Protein AF-A0A163B5X0-F1 (afdb_monomer_lite)

Foldseek 3Di:
DDDPDDPDPWPKDWDKDFDPPDDPVPRPDPVRIDTDDIDTDDPDDDLCVVVVVCVVVVVVLVCLQVWDWDQDPVRDIDTHHDHDDDDDDDPQVVCSVVVHDHPPDQAPDPVPSDGDPDPDDDDPPVVVVVVVVPD

Radius of gyration: 19.75 Å; chains: 1; bounding box: 42×37×64 Å

pLDDT: mean 72.53, std 18.39, range [33.38, 96.12]

InterPro domains:
  IPR004242 Transposon, En/Spm-like [PF02992] (15-116)

Organism: Phycomyces blakesleeanus (strain ATCC 8743b / DSM 1359 / FGSC 10004 / NBRC 33097 / NRRL 1555) (NCBI:txid763407)

Structure (mmCIF, N/CA/C/O backbone):
data_AF-A0A163B5X0-F1
#
_entry.id   AF-A0A163B5X0-F1
#
loop_
_atom_site.group_PDB
_atom_site.id
_atom_site.type_symbol
_atom_site.label_atom_id
_atom_site.label_alt_id
_atom_site.label_comp_id
_atom_site.label_asym_id
_atom_site.label_entity_id
_atom_site.label_seq_id
_atom_site.pdbx_PDB_ins_code
_atom_site.Cartn_x
_atom_site.Cartn_y
_atom_site.Cartn_z
_atom_site.occupancy
_atom_site.B_iso_or_equiv
_atom_site.auth_seq_id
_atom_site.auth_comp_id
_atom_site.auth_asym_id
_atom_site.auth_atom_id
_atom_site.pdbx_PDB_model_num
ATOM 1 N N . MET A 1 1 ? 11.570 9.568 -8.012 1.00 43.97 1 MET A N 1
ATOM 2 C CA . MET A 1 1 ? 12.774 8.814 -7.616 1.00 43.97 1 MET A CA 1
ATOM 3 C C . MET A 1 1 ? 13.580 9.710 -6.690 1.00 43.97 1 MET A C 1
ATOM 5 O O . MET A 1 1 ? 13.849 10.837 -7.081 1.00 43.97 1 MET A O 1
ATOM 9 N N . PHE A 1 2 ? 13.830 9.282 -5.453 1.00 33.38 2 PHE A N 1
ATOM 10 C CA . PHE A 1 2 ? 14.490 10.088 -4.420 1.00 33.38 2 PHE A CA 1
ATOM 11 C C . PHE A 1 2 ? 15.926 9.584 -4.254 1.00 33.38 2 PHE A C 1
ATOM 13 O O . PHE A 1 2 ? 16.121 8.390 -4.037 1.00 33.38 2 PHE A O 1
ATOM 20 N N . GLN A 1 3 ? 16.911 10.469 -4.407 1.00 44.00 3 GLN A N 1
ATOM 21 C CA . GLN A 1 3 ? 18.332 10.151 -4.270 1.00 44.00 3 GLN A CA 1
ATOM 22 C C . GLN A 1 3 ? 18.887 10.905 -3.051 1.00 44.00 3 GLN A C 1
ATOM 24 O O . GLN A 1 3 ? 19.090 12.112 -3.139 1.00 44.00 3 GLN A O 1
ATOM 29 N N . PRO A 1 4 ? 19.085 10.232 -1.904 1.00 36.69 4 PRO A N 1
ATOM 30 C CA . PRO A 1 4 ? 19.554 10.885 -0.682 1.00 36.69 4 PRO A CA 1
ATOM 31 C C . PRO A 1 4 ? 21.077 11.105 -0.597 1.00 36.69 4 PRO A C 1
ATOM 33 O O . PRO A 1 4 ? 21.508 11.786 0.327 1.00 36.69 4 PRO A O 1
ATOM 36 N N . PHE A 1 5 ? 21.894 10.561 -1.515 1.00 41.53 5 PHE A N 1
ATOM 37 C CA . PHE A 1 5 ? 23.359 10.724 -1.501 1.00 41.53 5 PHE A CA 1
ATOM 38 C C . PHE A 1 5 ? 23.947 10.845 -2.917 1.00 41.53 5 PHE A C 1
ATOM 40 O O . PHE A 1 5 ? 23.543 10.118 -3.828 1.00 41.53 5 PHE A O 1
ATOM 47 N N . ASP A 1 6 ? 24.921 11.744 -3.086 1.00 49.47 6 ASP A N 1
ATOM 48 C CA . ASP A 1 6 ? 25.499 12.109 -4.390 1.00 49.47 6 ASP A CA 1
ATOM 49 C C . ASP A 1 6 ? 26.556 11.122 -4.922 1.00 49.47 6 ASP A C 1
ATOM 51 O O . ASP A 1 6 ? 26.861 11.153 -6.110 1.00 49.47 6 ASP A O 1
ATOM 55 N N . ASP A 1 7 ? 27.060 10.199 -4.092 1.00 50.78 7 ASP A N 1
ATOM 56 C CA . ASP A 1 7 ? 28.245 9.382 -4.430 1.00 50.78 7 ASP A CA 1
ATOM 57 C C . ASP A 1 7 ? 27.990 7.861 -4.496 1.00 50.78 7 ASP A C 1
ATOM 59 O O . ASP A 1 7 ? 28.905 7.059 -4.687 1.00 50.78 7 ASP A O 1
ATOM 63 N N . GLN A 1 8 ? 26.733 7.423 -4.353 1.00 47.94 8 GLN A N 1
ATOM 64 C CA . GLN A 1 8 ? 26.348 6.020 -4.530 1.00 47.94 8 GLN A CA 1
ATOM 65 C C . GLN A 1 8 ? 25.045 5.924 -5.323 1.00 47.94 8 GLN A C 1
ATOM 67 O O . GLN A 1 8 ? 24.002 6.417 -4.898 1.00 47.94 8 GLN A O 1
ATOM 72 N N . THR A 1 9 ? 25.079 5.240 -6.469 1.00 44.50 9 THR A N 1
ATOM 73 C CA . THR A 1 9 ? 23.904 4.916 -7.294 1.00 44.50 9 THR A CA 1
ATOM 74 C C . THR A 1 9 ? 23.046 3.832 -6.632 1.00 44.50 9 THR A C 1
ATOM 76 O O . THR A 1 9 ? 22.824 2.751 -7.174 1.00 44.50 9 THR A O 1
ATOM 79 N N . HIS A 1 10 ? 22.538 4.109 -5.433 1.00 52.09 10 HIS A N 1
ATOM 80 C CA . HIS A 1 10 ? 21.501 3.302 -4.811 1.00 52.09 10 HIS A CA 1
ATOM 81 C C . HIS A 1 10 ? 20.147 3.726 -5.375 1.00 52.09 10 HIS A C 1
ATOM 83 O O . HIS A 1 10 ? 19.550 4.717 -4.957 1.00 52.09 10 HIS A O 1
ATOM 89 N N . LEU A 1 11 ? 19.654 2.959 -6.351 1.00 51.88 11 LEU A N 1
ATOM 90 C CA . LEU A 1 11 ? 18.271 3.060 -6.809 1.00 51.88 11 LEU A CA 1
ATOM 91 C C . LEU A 1 11 ? 17.370 2.596 -5.653 1.00 51.88 11 LEU A C 1
ATOM 93 O O . LEU A 1 11 ? 17.133 1.401 -5.496 1.00 51.88 11 LEU A O 1
ATOM 97 N N . SER A 1 12 ? 16.924 3.523 -4.806 1.00 64.56 12 SER A N 1
ATOM 98 C CA . SER A 1 12 ? 15.982 3.221 -3.728 1.00 64.56 12 SER A CA 1
ATOM 99 C C . SER A 1 12 ? 14.553 3.419 -4.233 1.00 64.56 12 SER A C 1
ATOM 101 O O . SER A 1 12 ? 14.141 4.536 -4.558 1.00 64.56 12 SER A O 1
ATOM 103 N N . GLY A 1 13 ? 13.809 2.324 -4.367 1.00 75.75 13 GLY A N 1
ATOM 104 C CA . GLY A 1 13 ? 12.362 2.364 -4.571 1.00 75.75 13 GLY A CA 1
ATOM 105 C C . GLY A 1 13 ? 11.660 2.430 -3.219 1.00 75.75 13 GLY A C 1
ATOM 106 O O . GLY A 1 13 ? 12.134 1.847 -2.254 1.00 75.75 13 GLY A O 1
ATOM 107 N N . ALA A 1 14 ? 10.525 3.110 -3.123 1.00 83.94 14 ALA A N 1
ATOM 108 C CA . ALA A 1 14 ? 9.701 3.083 -1.919 1.00 83.94 14 ALA A CA 1
ATOM 109 C C . ALA A 1 14 ? 8.249 2.801 -2.299 1.00 83.94 14 ALA A C 1
ATOM 111 O O . ALA A 1 14 ? 7.768 3.264 -3.336 1.00 83.94 14 ALA A O 1
ATOM 112 N N . ILE A 1 15 ? 7.580 2.012 -1.465 1.00 87.62 15 ILE A N 1
ATOM 113 C CA . ILE A 1 15 ? 6.172 1.657 -1.605 1.00 87.62 15 ILE A CA 1
ATOM 114 C C . ILE A 1 15 ? 5.400 2.472 -0.578 1.00 87.62 15 ILE A C 1
ATOM 116 O O . ILE A 1 15 ? 5.611 2.338 0.628 1.00 87.62 15 ILE A O 1
ATOM 120 N N . TYR A 1 16 ? 4.498 3.305 -1.081 1.00 90.31 16 TYR A N 1
ATOM 121 C CA . TYR A 1 16 ? 3.631 4.153 -0.281 1.00 90.31 16 TYR A CA 1
ATOM 122 C C . TYR A 1 16 ? 2.176 3.743 -0.483 1.00 90.31 16 TYR A C 1
ATOM 124 O O . TYR A 1 16 ? 1.761 3.450 -1.605 1.00 90.31 16 TYR A O 1
ATOM 132 N N . LEU A 1 17 ? 1.394 3.788 0.590 1.00 90.75 17 LEU A N 1
ATOM 133 C CA . LEU A 1 17 ? -0.055 3.665 0.550 1.00 90.75 17 LEU A CA 1
ATOM 134 C C . LEU A 1 17 ? -0.713 4.975 0.941 1.00 90.75 17 LEU A C 1
ATOM 136 O O . LEU A 1 17 ? -0.265 5.672 1.846 1.00 90.75 17 LEU A O 1
ATOM 140 N N . SER A 1 18 ? -1.808 5.284 0.260 1.00 90.06 18 SER A N 1
ATOM 141 C CA . SER A 1 18 ? -2.672 6.410 0.584 1.00 90.06 18 SER A CA 1
ATOM 142 C C . SER A 1 18 ? -4.069 5.888 0.894 1.00 90.06 18 SER A C 1
ATOM 144 O O . SER A 1 18 ? -4.585 5.009 0.197 1.00 90.06 18 SER A O 1
ATOM 146 N N . ILE A 1 19 ? -4.675 6.406 1.962 1.00 89.38 19 ILE A N 1
ATOM 147 C CA . ILE A 1 19 ? -6.017 6.007 2.387 1.00 89.38 19 ILE A CA 1
ATOM 148 C C . ILE A 1 19 ? -7.040 6.718 1.507 1.00 89.38 19 ILE A C 1
ATOM 150 O O . ILE A 1 19 ? -7.236 7.927 1.614 1.00 89.38 19 ILE A O 1
ATOM 154 N N . ASN A 1 20 ? -7.751 5.945 0.685 1.00 87.06 20 ASN A N 1
ATOM 155 C CA . ASN A 1 20 ? -8.725 6.493 -0.258 1.00 87.06 20 ASN A CA 1
ATOM 156 C C . ASN A 1 20 ? -10.051 6.963 0.372 1.00 87.06 20 ASN A C 1
ATOM 158 O O . ASN A 1 20 ? -10.899 7.501 -0.333 1.00 87.06 20 ASN A O 1
ATOM 162 N N . ASN A 1 21 ? -10.237 6.774 1.679 1.00 86.31 21 ASN A N 1
ATOM 163 C CA . ASN A 1 21 ? -11.470 7.122 2.391 1.00 86.31 21 ASN A CA 1
ATOM 164 C C . ASN A 1 21 ? -11.536 8.593 2.857 1.00 86.31 21 ASN A C 1
ATOM 166 O O . ASN A 1 21 ? -12.462 8.979 3.567 1.00 86.31 21 ASN A O 1
ATOM 170 N N . LEU A 1 22 ? -10.530 9.407 2.532 1.00 81.88 22 LEU A N 1
ATOM 171 C CA . LEU A 1 22 ? -10.462 10.817 2.911 1.00 81.88 22 LEU A CA 1
ATOM 172 C C . LEU A 1 22 ? -10.913 11.712 1.727 1.00 81.88 22 LEU A C 1
ATOM 174 O O . LEU A 1 22 ? -11.426 11.249 0.712 1.00 81.88 22 LEU A O 1
ATOM 178 N N . LEU A 1 23 ? -10.769 13.032 1.853 1.00 78.69 23 LEU A N 1
ATOM 179 C CA . LEU A 1 23 ? -10.916 13.953 0.716 1.00 78.69 23 LEU A CA 1
ATOM 180 C C . LEU A 1 23 ? -9.582 14.069 -0.023 1.00 78.69 23 LEU A C 1
ATOM 182 O O . LEU A 1 23 ? -8.540 14.136 0.626 1.00 78.69 23 LEU A O 1
ATOM 186 N N . GLN A 1 24 ? -9.599 14.206 -1.351 1.00 71.62 24 GLN A N 1
ATOM 187 C CA . GLN A 1 24 ? -8.392 14.255 -2.195 1.00 71.62 24 GLN A CA 1
ATOM 188 C C . GLN A 1 24 ? -7.328 15.262 -1.711 1.00 71.62 24 GLN A C 1
ATOM 190 O O . GLN A 1 24 ? -6.137 14.961 -1.734 1.00 71.62 24 GLN A O 1
ATOM 195 N N . SER A 1 25 ? -7.745 16.419 -1.183 1.00 77.25 25 SER A N 1
ATOM 196 C CA . SER A 1 25 ? -6.856 17.446 -0.608 1.00 77.25 25 SER A CA 1
ATOM 197 C C . SER A 1 25 ? -6.110 17.012 0.664 1.00 77.25 25 SER A C 1
ATOM 199 O O . SER A 1 25 ? -5.203 17.705 1.126 1.00 77.25 25 SER A O 1
ATOM 201 N N . LYS A 1 26 ? -6.495 15.878 1.256 1.00 79.50 26 LYS A N 1
ATOM 202 C CA . LYS A 1 26 ? -5.887 15.279 2.447 1.00 79.50 26 LYS A CA 1
ATOM 203 C C . LYS A 1 26 ? -5.073 14.016 2.132 1.00 79.50 26 LYS A C 1
ATOM 205 O O . LYS A 1 26 ? -4.155 13.730 2.887 1.00 79.50 26 LYS A O 1
ATOM 210 N N . HIS A 1 27 ? -5.341 13.302 1.035 1.00 74.56 27 HIS A N 1
ATOM 211 C CA . HIS A 1 27 ? -4.732 11.985 0.736 1.00 74.56 27 HIS A CA 1
ATOM 212 C C . HIS A 1 27 ? -3.222 12.024 0.522 1.00 74.56 27 HIS A C 1
ATOM 214 O O . HIS A 1 27 ? -2.520 11.088 0.892 1.00 74.56 27 HIS A O 1
ATOM 220 N N . LEU A 1 28 ? -2.741 13.092 -0.113 1.00 77.44 28 LEU A N 1
ATOM 221 C CA . LEU A 1 28 ? -1.333 13.257 -0.477 1.00 77.44 28 LEU A CA 1
ATOM 222 C C . LEU A 1 28 ? -0.556 14.085 0.545 1.00 77.44 28 LEU A C 1
ATOM 224 O O . LEU A 1 28 ? 0.582 14.477 0.292 1.00 77.44 28 LEU A O 1
ATOM 228 N N . LYS A 1 29 ? -1.167 14.374 1.697 1.00 85.56 29 LYS A N 1
ATOM 229 C CA . LYS A 1 29 ? -0.424 14.962 2.800 1.00 85.56 29 LYS A CA 1
ATOM 230 C C . LYS A 1 29 ? 0.493 13.905 3.409 1.00 85.56 29 LYS A C 1
ATOM 232 O O . LYS A 1 29 ? 0.057 12.760 3.541 1.00 85.56 29 LYS A O 1
ATOM 237 N N . PRO A 1 30 ? 1.716 14.271 3.820 1.00 83.00 30 PRO A N 1
ATOM 238 C CA . PRO A 1 30 ? 2.661 13.312 4.380 1.00 83.00 30 PRO A CA 1
ATOM 239 C C . PRO A 1 30 ? 2.101 12.600 5.619 1.00 83.00 30 PRO A C 1
ATOM 241 O O . PRO A 1 30 ? 2.441 11.447 5.845 1.00 83.00 30 PRO A O 1
ATOM 244 N N . GLU A 1 31 ? 1.177 13.223 6.361 1.00 86.62 31 GLU A N 1
ATOM 245 C CA . GLU A 1 31 ? 0.524 12.598 7.523 1.00 86.62 31 GLU A CA 1
ATOM 246 C C . GLU A 1 31 ? -0.445 11.452 7.170 1.00 86.62 31 GLU A C 1
ATOM 248 O O . GLU A 1 31 ? -0.761 10.637 8.030 1.00 86.62 31 GLU A O 1
ATOM 253 N N . ASN A 1 32 ? -0.938 11.387 5.927 1.00 86.38 32 ASN A N 1
ATOM 254 C CA . ASN A 1 32 ? -1.909 10.380 5.467 1.00 86.38 32 ASN A CA 1
ATOM 255 C C . ASN A 1 32 ? -1.301 9.374 4.476 1.00 86.38 32 ASN A C 1
ATOM 257 O O . ASN A 1 32 ? -2.030 8.589 3.860 1.00 86.38 32 ASN A O 1
ATOM 261 N N . ILE A 1 33 ? 0.022 9.416 4.305 1.00 88.62 33 ILE A N 1
ATOM 262 C CA . ILE A 1 33 ? 0.780 8.477 3.486 1.00 88.62 33 ILE A CA 1
ATOM 263 C C . ILE A 1 33 ? 1.472 7.482 4.416 1.00 88.62 33 ILE A C 1
ATOM 265 O O . ILE A 1 33 ? 2.240 7.859 5.297 1.00 88.62 33 ILE A O 1
ATOM 269 N N . ILE A 1 34 ? 1.230 6.197 4.187 1.00 90.31 34 ILE A N 1
ATOM 270 C CA . ILE A 1 34 ? 1.851 5.101 4.926 1.00 90.31 34 ILE A CA 1
ATOM 271 C C . ILE A 1 34 ? 3.030 4.589 4.099 1.00 90.31 34 ILE A C 1
ATOM 273 O O . ILE A 1 34 ? 2.847 4.138 2.969 1.00 90.31 34 ILE A O 1
ATOM 277 N N . LEU A 1 35 ? 4.245 4.651 4.646 1.00 89.50 35 LEU A N 1
ATOM 278 C CA . LEU A 1 35 ? 5.407 3.985 4.059 1.00 89.50 35 LEU A CA 1
ATOM 279 C C . LEU A 1 35 ? 5.351 2.497 4.419 1.00 89.50 35 LEU A C 1
ATOM 281 O O . LEU A 1 35 ? 5.457 2.145 5.589 1.00 89.50 35 LEU A O 1
ATOM 285 N N . VAL A 1 36 ? 5.195 1.639 3.413 1.00 88.56 36 VAL A N 1
ATOM 286 C CA . VAL A 1 36 ? 5.069 0.185 3.605 1.00 88.56 36 VAL A CA 1
ATOM 287 C C . VAL A 1 36 ? 6.403 -0.525 3.447 1.00 88.56 36 VAL A C 1
ATOM 289 O O . VAL A 1 36 ? 6.689 -1.493 4.142 1.00 88.56 36 VAL A O 1
ATOM 292 N N . GLY A 1 37 ? 7.247 -0.049 2.536 1.00 86.31 37 GLY A N 1
ATOM 293 C CA . GLY A 1 37 ? 8.515 -0.710 2.279 1.00 86.31 37 GLY A CA 1
ATOM 294 C C . GLY A 1 37 ? 9.493 0.157 1.516 1.00 86.31 37 GLY A C 1
ATOM 295 O O . GLY A 1 37 ? 9.107 1.020 0.726 1.00 86.31 37 GLY A O 1
ATOM 296 N N . MET A 1 38 ? 10.776 -0.110 1.744 1.00 83.44 38 MET A N 1
ATOM 297 C CA . MET A 1 38 ? 11.879 0.446 0.970 1.00 83.44 38 MET A CA 1
ATOM 298 C C . MET A 1 38 ? 12.586 -0.683 0.221 1.00 83.44 38 MET A C 1
ATOM 300 O O . MET A 1 38 ? 13.055 -1.652 0.814 1.00 83.44 38 MET A O 1
ATOM 304 N N . MET A 1 39 ? 12.672 -0.546 -1.094 1.00 78.88 39 MET A N 1
ATOM 305 C CA . MET A 1 39 ? 13.451 -1.393 -1.985 1.00 78.88 39 MET A CA 1
ATOM 306 C C . MET A 1 39 ? 14.846 -0.792 -2.126 1.00 78.88 39 MET A C 1
ATOM 308 O O . MET A 1 39 ? 15.056 0.122 -2.922 1.00 78.88 39 MET A O 1
ATOM 312 N N . LEU A 1 40 ? 15.808 -1.310 -1.367 1.00 68.69 40 LEU A N 1
ATOM 313 C CA . LEU A 1 40 ? 17.207 -0.924 -1.517 1.00 68.69 40 LEU A CA 1
ATOM 314 C C . LEU A 1 40 ? 17.785 -1.593 -2.767 1.00 68.69 40 LEU A C 1
ATOM 316 O O . LEU A 1 40 ? 17.903 -2.817 -2.838 1.00 68.69 40 LEU A O 1
ATOM 320 N N . GLY A 1 41 ? 18.157 -0.795 -3.765 1.00 60.66 41 GLY A N 1
ATOM 321 C CA . GLY A 1 41 ? 18.895 -1.283 -4.920 1.00 60.66 41 GLY A CA 1
ATOM 322 C C . GLY A 1 41 ? 20.292 -1.731 -4.502 1.00 60.66 41 GLY A C 1
ATOM 323 O O . GLY A 1 41 ? 21.190 -0.899 -4.372 1.00 60.66 41 GLY A O 1
ATOM 324 N N . LEU A 1 42 ? 20.492 -3.035 -4.295 1.00 51.38 42 LEU A N 1
ATOM 325 C CA . LEU A 1 42 ? 21.832 -3.616 -4.339 1.00 51.38 42 LEU A CA 1
ATOM 326 C C . LEU A 1 42 ? 22.289 -3.699 -5.798 1.00 51.38 42 LEU A C 1
ATOM 328 O O . LEU A 1 42 ? 21.524 -4.095 -6.679 1.00 51.38 42 LEU A O 1
ATOM 332 N N . LYS A 1 43 ? 23.545 -3.306 -6.022 1.00 51.19 43 LYS A N 1
ATOM 333 C CA . LYS A 1 43 ? 24.263 -3.351 -7.299 1.00 51.19 43 LYS A CA 1
ATOM 334 C C . LYS A 1 43 ? 24.090 -4.736 -7.956 1.00 51.19 43 LYS A C 1
ATOM 336 O O . LYS A 1 43 ? 24.634 -5.717 -7.472 1.00 51.19 43 LYS A O 1
ATOM 341 N N . GLU A 1 44 ? 23.333 -4.757 -9.052 1.00 43.47 44 GLU A N 1
ATOM 342 C CA . GLU A 1 44 ? 23.317 -5.765 -10.127 1.00 43.47 44 GLU A CA 1
ATOM 343 C C . GLU A 1 44 ? 22.735 -7.185 -9.876 1.00 43.47 44 GLU A C 1
ATOM 345 O O . GLU A 1 44 ? 22.857 -7.797 -8.821 1.00 43.47 44 GLU A O 1
ATOM 350 N N . ALA A 1 45 ? 22.128 -7.696 -10.963 1.00 43.72 45 ALA A N 1
ATOM 351 C CA . ALA A 1 45 ? 21.698 -9.066 -11.294 1.00 43.72 45 ALA A CA 1
ATOM 352 C C . ALA A 1 45 ? 20.407 -9.649 -10.658 1.00 43.72 45 ALA A C 1
ATOM 354 O O . ALA A 1 45 ? 20.398 -10.206 -9.562 1.00 43.72 45 ALA A O 1
ATOM 355 N N . GLY A 1 46 ? 19.316 -9.622 -11.441 1.00 52.47 46 GLY A N 1
ATOM 356 C CA . GLY A 1 46 ? 18.137 -10.486 -11.278 1.00 52.47 46 GLY A CA 1
ATOM 357 C C . GLY A 1 46 ? 16.834 -9.811 -11.713 1.00 52.47 46 GLY A C 1
ATOM 358 O O . GLY A 1 46 ? 16.359 -8.893 -11.047 1.00 52.47 46 GLY A O 1
ATOM 359 N N . THR A 1 47 ? 16.241 -10.268 -12.818 1.00 53.00 47 THR A N 1
ATOM 360 C CA . THR A 1 47 ? 14.991 -9.740 -13.411 1.00 53.00 47 THR A CA 1
ATOM 361 C C . THR A 1 47 ? 13.765 -9.865 -12.487 1.00 53.00 47 THR A C 1
ATOM 363 O O . THR A 1 47 ? 12.774 -9.170 -12.702 1.00 53.00 47 THR A O 1
ATOM 366 N N . ASP A 1 48 ? 13.871 -10.663 -11.418 1.00 56.31 48 ASP A N 1
ATOM 367 C CA . ASP A 1 48 ? 12.738 -11.205 -10.650 1.00 56.31 48 ASP A CA 1
ATOM 368 C C . ASP A 1 48 ? 12.667 -10.685 -9.199 1.00 56.31 48 ASP A C 1
ATOM 370 O O . ASP A 1 48 ? 11.981 -11.246 -8.348 1.00 56.31 48 ASP A O 1
ATOM 374 N N . ARG A 1 49 ? 13.397 -9.613 -8.862 1.00 66.44 49 ARG A N 1
ATOM 375 C CA . ARG A 1 49 ? 13.481 -9.152 -7.461 1.00 66.44 49 ARG A CA 1
ATOM 376 C C . ARG A 1 49 ? 12.264 -8.367 -6.980 1.00 66.44 49 ARG A C 1
ATOM 378 O O . ARG A 1 49 ? 11.915 -8.465 -5.812 1.00 66.44 49 ARG A O 1
ATOM 385 N N . ILE A 1 50 ? 11.598 -7.609 -7.853 1.00 74.19 50 ILE A N 1
ATOM 386 C CA . ILE A 1 50 ? 10.436 -6.797 -7.446 1.00 74.19 50 ILE A CA 1
ATOM 387 C C . ILE A 1 50 ? 9.277 -7.688 -6.996 1.00 74.19 50 ILE A C 1
ATOM 389 O O . ILE A 1 50 ? 8.654 -7.387 -5.986 1.00 74.19 50 ILE A O 1
ATOM 393 N N . SER A 1 51 ? 9.015 -8.793 -7.698 1.00 76.06 51 SER A N 1
ATOM 394 C CA . SER A 1 51 ? 7.973 -9.750 -7.313 1.00 76.06 51 SER A CA 1
ATOM 395 C C . SER A 1 51 ? 8.232 -10.347 -5.933 1.00 76.06 51 SER A C 1
ATOM 397 O O . SER A 1 51 ? 7.307 -10.394 -5.137 1.00 76.06 51 SER A O 1
ATOM 399 N N . TYR A 1 52 ? 9.483 -10.696 -5.613 1.00 81.88 52 TYR A N 1
ATOM 400 C CA . TYR A 1 52 ? 9.849 -11.212 -4.289 1.00 81.88 52 TYR A CA 1
ATOM 401 C C . TYR A 1 52 ? 9.580 -10.197 -3.168 1.00 81.88 52 TYR A C 1
ATOM 403 O O . TYR A 1 52 ? 9.057 -10.543 -2.116 1.00 81.88 52 TYR A O 1
ATOM 411 N N . TYR A 1 53 ? 9.885 -8.916 -3.398 1.00 79.75 53 TYR A N 1
ATOM 412 C CA . TYR A 1 53 ? 9.565 -7.856 -2.433 1.00 79.75 53 TYR A CA 1
ATOM 413 C C . TYR A 1 53 ? 8.060 -7.593 -2.302 1.00 79.75 53 TYR A C 1
ATOM 415 O O . TYR A 1 53 ? 7.606 -7.177 -1.239 1.00 79.75 53 TYR A O 1
ATOM 423 N N . LEU A 1 54 ? 7.293 -7.786 -3.378 1.00 83.62 54 LEU A N 1
ATOM 424 C CA . LEU A 1 54 ? 5.848 -7.563 -3.382 1.00 83.62 54 LEU A CA 1
ATOM 425 C C . LEU A 1 54 ? 5.057 -8.756 -2.850 1.00 83.62 54 LEU A C 1
ATOM 427 O O . LEU A 1 54 ? 3.934 -8.559 -2.413 1.00 83.62 54 LEU A O 1
ATOM 431 N N . GLU A 1 55 ? 5.609 -9.965 -2.871 1.00 87.12 55 GLU A N 1
ATOM 432 C CA . GLU A 1 55 ? 4.941 -11.183 -2.408 1.00 87.12 55 GLU A CA 1
ATOM 433 C C . GLU A 1 55 ? 4.371 -11.077 -0.980 1.00 87.12 55 GLU A C 1
ATOM 435 O O . GLU A 1 55 ? 3.158 -11.261 -0.833 1.00 87.12 55 GLU A O 1
ATOM 440 N N . PRO A 1 56 ? 5.148 -10.700 0.061 1.00 89.19 56 PRO A N 1
ATOM 441 C CA . PRO A 1 56 ? 4.591 -10.532 1.405 1.00 89.19 56 PRO A CA 1
ATOM 442 C C . PRO A 1 56 ? 3.544 -9.414 1.450 1.00 89.19 56 PRO A C 1
ATOM 444 O O . PRO A 1 56 ? 2.518 -9.541 2.110 1.00 89.19 56 PRO A O 1
ATOM 447 N N . PHE A 1 57 ? 3.756 -8.348 0.677 1.00 88.94 57 PHE A N 1
ATOM 448 C CA . PHE A 1 57 ? 2.824 -7.231 0.616 1.00 88.94 57 PHE A CA 1
ATOM 449 C C . PHE A 1 57 ? 1.476 -7.628 -0.008 1.00 88.94 57 PHE A C 1
ATOM 451 O O . PHE A 1 57 ? 0.418 -7.223 0.465 1.00 88.94 57 PHE A O 1
ATOM 458 N N . VAL A 1 58 ? 1.491 -8.457 -1.053 1.00 90.38 58 VAL A N 1
ATOM 459 C CA . VAL A 1 58 ? 0.276 -8.993 -1.675 1.00 90.38 58 VAL A CA 1
ATOM 460 C C . VAL A 1 58 ? -0.454 -9.935 -0.719 1.00 90.38 58 VAL A C 1
ATOM 462 O O . VAL A 1 58 ? -1.679 -9.865 -0.647 1.00 90.38 58 VAL A O 1
ATOM 465 N N . ALA A 1 59 ? 0.265 -10.771 0.036 1.00 93.06 59 ALA A N 1
ATOM 466 C CA . ALA A 1 59 ? -0.341 -11.643 1.041 1.00 93.06 59 ALA A CA 1
ATOM 467 C C . ALA A 1 59 ? -1.098 -10.834 2.111 1.00 93.06 59 ALA A C 1
ATOM 469 O O . ALA A 1 59 ? -2.279 -11.083 2.347 1.00 93.06 59 ALA A O 1
ATOM 470 N N . GLU A 1 60 ? -0.475 -9.786 2.660 1.00 92.94 60 GLU A N 1
ATOM 471 C CA . GLU A 1 60 ? -1.122 -8.893 3.632 1.00 92.94 60 GLU A CA 1
ATOM 472 C C . GLU A 1 60 ? -2.359 -8.187 3.052 1.00 92.94 60 GLU A C 1
ATOM 474 O O . GLU A 1 60 ? -3.372 -8.026 3.734 1.00 92.94 60 GLU A O 1
ATOM 479 N N . LEU A 1 61 ? -2.318 -7.787 1.776 1.00 92.88 61 LEU A N 1
ATOM 480 C CA . LEU A 1 61 ? -3.474 -7.190 1.103 1.00 92.88 61 LEU A CA 1
ATOM 481 C C . LEU A 1 61 ? -4.635 -8.180 0.928 1.00 92.88 61 LEU A C 1
ATOM 483 O O . LEU A 1 61 ? -5.792 -7.768 1.010 1.00 92.88 61 LEU A O 1
ATOM 487 N N . ILE A 1 62 ? -4.354 -9.464 0.690 1.00 95.19 62 ILE A N 1
ATOM 488 C CA . ILE A 1 62 ? -5.376 -10.519 0.592 1.00 95.19 62 ILE A CA 1
ATOM 489 C C . ILE A 1 62 ? -6.037 -10.753 1.957 1.00 95.19 62 ILE A C 1
ATOM 491 O O . ILE A 1 62 ? -7.268 -10.859 2.039 1.00 95.19 62 ILE A O 1
ATOM 495 N N . ASP A 1 63 ? -5.246 -10.766 3.029 1.00 95.31 63 ASP A N 1
ATOM 496 C CA . ASP A 1 63 ? -5.755 -10.883 4.396 1.00 95.31 63 ASP A CA 1
ATOM 497 C C . ASP A 1 63 ? -6.625 -9.674 4.759 1.00 95.31 63 ASP A C 1
ATOM 499 O O . ASP A 1 63 ? -7.755 -9.827 5.231 1.00 95.31 63 ASP A O 1
ATOM 503 N N . LEU A 1 64 ? -6.158 -8.462 4.444 1.00 94.19 64 LEU A N 1
ATOM 504 C CA . LEU A 1 64 ? -6.926 -7.227 4.615 1.00 94.19 64 LEU A CA 1
ATOM 505 C C . LEU A 1 64 ? -8.210 -7.205 3.783 1.00 94.19 64 LEU A C 1
ATOM 507 O O . LEU A 1 64 ? -9.210 -6.646 4.232 1.00 94.19 64 LEU A O 1
ATOM 511 N N . TYR A 1 65 ? -8.222 -7.806 2.595 1.00 95.56 65 TYR A N 1
ATOM 512 C CA . TYR A 1 65 ? -9.432 -7.904 1.781 1.00 95.56 65 TYR A CA 1
ATOM 513 C C . TYR A 1 65 ? -10.469 -8.844 2.412 1.00 95.56 65 TYR A C 1
ATOM 515 O O . TYR A 1 65 ? -11.661 -8.525 2.459 1.00 95.56 65 TYR A O 1
ATOM 523 N N . SER A 1 66 ? -10.012 -9.972 2.959 1.00 95.56 66 SER A N 1
ATOM 524 C CA . SER A 1 66 ? -10.854 -10.950 3.665 1.00 95.56 66 SER A CA 1
ATOM 525 C C . SER A 1 66 ? -11.383 -10.396 4.998 1.00 95.56 66 SER A C 1
ATOM 527 O O . SER A 1 66 ? -12.540 -10.614 5.385 1.00 95.56 66 SER A O 1
ATOM 529 N N . GLY A 1 67 ? -10.557 -9.591 5.660 1.00 95.56 67 GLY A N 1
ATOM 530 C CA . GLY A 1 67 ? -10.836 -8.916 6.915 1.00 95.56 67 GLY A CA 1
ATOM 531 C C . GLY A 1 67 ? -9.946 -9.427 8.033 1.00 95.56 67 GLY A C 1
ATOM 532 O O . GLY A 1 67 ? -9.940 -10.614 8.345 1.00 95.56 67 GLY A O 1
ATOM 533 N N . VAL A 1 68 ? -9.244 -8.499 8.675 1.00 95.12 68 VAL A N 1
ATOM 534 C CA . VAL A 1 68 ? -8.353 -8.774 9.802 1.00 95.12 68 VAL A CA 1
ATOM 535 C C . VAL A 1 68 ? -9.026 -8.303 11.083 1.00 95.12 68 VAL A C 1
ATOM 537 O O . VAL A 1 68 ? -9.582 -7.202 11.141 1.00 95.12 68 VAL A O 1
ATOM 540 N N . SER A 1 69 ? -8.998 -9.139 12.119 1.00 95.00 69 SER A N 1
ATOM 541 C CA . SER A 1 69 ? -9.500 -8.747 13.431 1.00 95.00 69 SER A CA 1
ATOM 542 C C . SER A 1 69 ? -8.453 -7.917 14.167 1.00 95.00 69 SER A C 1
ATOM 544 O O . SER A 1 69 ? -7.308 -8.339 14.304 1.00 95.00 69 SER A O 1
ATOM 546 N N . MET A 1 70 ? -8.849 -6.746 14.654 1.00 93.50 70 MET A N 1
ATOM 547 C CA . MET A 1 70 ? -8.009 -5.889 15.483 1.00 93.50 70 MET A CA 1
ATOM 548 C C . MET A 1 70 ? -8.791 -5.382 16.686 1.00 93.50 70 MET A C 1
ATOM 550 O O . MET A 1 70 ? -10.021 -5.342 16.680 1.00 93.50 70 MET A O 1
ATOM 554 N N . THR A 1 71 ? -8.069 -4.966 17.715 1.00 95.25 71 THR A N 1
ATOM 555 C CA . THR A 1 71 ? -8.667 -4.364 18.902 1.00 95.25 71 THR A CA 1
ATOM 556 C C . THR A 1 71 ? -8.568 -2.850 18.797 1.00 95.25 71 THR A C 1
ATOM 558 O O . THR A 1 71 ? -7.482 -2.307 18.606 1.00 95.25 71 THR A O 1
ATOM 561 N N . ASP A 1 72 ? -9.706 -2.170 18.898 1.00 92.19 72 ASP A N 1
ATOM 562 C CA . ASP A 1 72 ? -9.763 -0.708 18.899 1.00 92.19 72 ASP A CA 1
ATOM 563 C C . ASP A 1 72 ? -9.256 -0.115 20.232 1.00 92.19 72 ASP A C 1
ATOM 565 O O . ASP A 1 72 ? -9.141 -0.823 21.235 1.00 92.19 72 ASP A O 1
ATOM 569 N N . TYR A 1 73 ? -9.036 1.205 20.297 1.00 91.69 73 TYR A N 1
ATOM 570 C CA . TYR A 1 73 ? -8.612 1.921 21.515 1.00 91.69 73 TYR A CA 1
ATOM 571 C C . TYR A 1 73 ? -9.567 1.728 22.706 1.00 91.69 73 TYR A C 1
ATOM 573 O O . TYR A 1 73 ? -9.187 1.937 23.855 1.00 91.69 73 TYR A O 1
ATOM 581 N N . ARG A 1 74 ? -10.812 1.313 22.442 1.00 93.81 74 ARG A N 1
ATOM 582 C CA . ARG A 1 74 ? -11.832 0.973 23.449 1.00 93.81 74 ARG A CA 1
ATOM 583 C C . ARG A 1 74 ? -11.795 -0.487 23.905 1.00 93.81 74 ARG A C 1
ATOM 585 O O . ARG A 1 74 ? -12.751 -0.950 24.518 1.00 93.81 74 ARG A O 1
ATOM 592 N N . ASN A 1 75 ? -10.745 -1.230 23.564 1.00 92.06 75 ASN A N 1
ATOM 593 C CA . ASN A 1 75 ? -10.617 -2.663 23.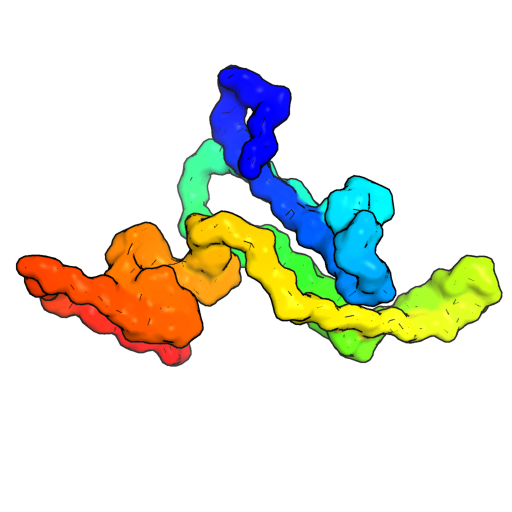828 1.00 92.06 75 ASN A CA 1
ATOM 594 C C . ASN A 1 75 ? -11.771 -3.505 23.244 1.00 92.06 75 ASN A C 1
ATOM 596 O O . ASN A 1 75 ? -12.183 -4.516 23.807 1.00 92.06 75 ASN A O 1
ATOM 600 N N . THR A 1 76 ? -12.338 -3.049 22.125 1.00 94.31 76 THR A N 1
ATOM 601 C CA . THR A 1 76 ? -13.412 -3.743 21.408 1.00 94.31 76 THR A CA 1
ATOM 602 C C . THR A 1 76 ? -12.825 -4.429 20.188 1.00 94.31 76 THR A C 1
ATOM 604 O O . THR A 1 76 ? -12.055 -3.816 19.447 1.00 94.31 76 THR A O 1
ATOM 607 N N . GLN A 1 77 ? -13.197 -5.687 19.968 1.00 95.44 77 GLN A N 1
ATOM 608 C CA . GLN A 1 77 ? -12.758 -6.424 18.795 1.00 95.44 77 GLN A CA 1
ATOM 609 C C . GLN A 1 77 ? -13.540 -5.959 17.564 1.00 95.44 77 GLN A C 1
ATOM 611 O O . GLN A 1 77 ? -14.764 -6.065 17.508 1.00 95.44 77 GLN A O 1
ATOM 616 N N . ILE A 1 78 ? -12.823 -5.424 16.582 1.00 95.62 78 ILE A N 1
ATOM 617 C CA . ILE A 1 78 ? -13.357 -4.951 15.308 1.00 95.62 78 ILE A CA 1
ATOM 618 C C . ILE A 1 78 ? -12.748 -5.761 14.162 1.00 95.62 78 ILE A C 1
ATOM 620 O O . ILE A 1 78 ? -11.678 -6.352 14.293 1.00 95.62 78 ILE A O 1
ATOM 624 N N . THR A 1 79 ? -13.443 -5.811 13.027 1.00 96.12 79 THR A N 1
ATOM 625 C CA . THR A 1 79 ? -12.914 -6.399 11.788 1.00 96.12 79 THR A CA 1
ATOM 626 C C . THR A 1 79 ? -12.653 -5.276 10.802 1.00 96.12 79 THR A C 1
ATOM 628 O O . THR A 1 79 ? -13.576 -4.543 10.449 1.00 96.12 79 THR A O 1
ATOM 631 N N . VAL A 1 80 ? -11.408 -5.143 10.356 1.00 93.62 80 VAL A N 1
ATOM 632 C CA . VAL A 1 80 ? -11.001 -4.133 9.379 1.00 93.62 80 VAL A CA 1
ATOM 633 C C . VAL A 1 80 ? -10.797 -4.788 8.029 1.00 93.62 80 VAL A C 1
ATOM 635 O O . VAL A 1 80 ? -10.149 -5.826 7.921 1.00 93.62 80 VAL A O 1
ATOM 638 N N . ARG A 1 81 ? -11.373 -4.162 7.000 1.00 94.69 81 ARG A N 1
ATOM 639 C CA . ARG A 1 81 ? -11.243 -4.568 5.603 1.00 94.69 81 ARG A CA 1
ATOM 640 C C . ARG A 1 81 ? -10.693 -3.424 4.770 1.00 94.69 81 ARG A C 1
ATOM 642 O O . ARG A 1 81 ? -11.103 -2.280 4.958 1.00 94.69 81 ARG A O 1
ATOM 649 N N . ALA A 1 82 ? -9.812 -3.739 3.830 1.00 92.88 82 ALA A N 1
ATOM 650 C CA . ALA A 1 82 ? -9.295 -2.783 2.860 1.00 92.88 82 ALA A CA 1
ATOM 651 C C . ALA A 1 82 ? -9.186 -3.421 1.472 1.00 92.88 82 ALA A C 1
ATOM 653 O O . ALA A 1 82 ? -8.986 -4.623 1.337 1.00 92.88 82 ALA A O 1
ATOM 654 N N . ALA A 1 83 ? -9.314 -2.598 0.434 1.00 93.06 83 ALA A N 1
ATOM 655 C CA . ALA A 1 83 ? -9.137 -3.014 -0.949 1.00 93.06 83 ALA A CA 1
ATOM 656 C C . ALA A 1 83 ? -8.152 -2.074 -1.649 1.00 93.06 83 ALA A C 1
ATOM 658 O O . ALA A 1 83 ? -8.240 -0.849 -1.518 1.00 93.06 83 ALA A O 1
ATOM 659 N N . LEU A 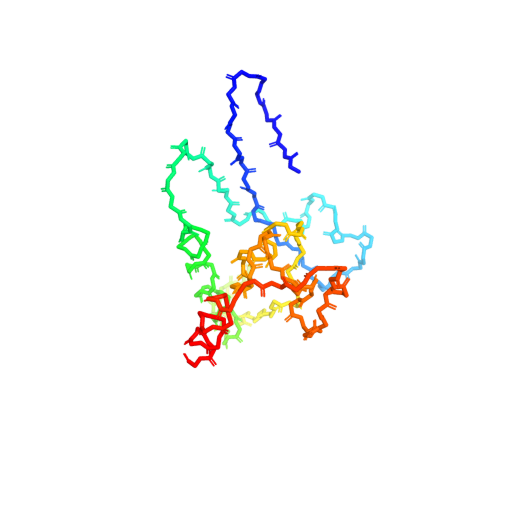1 84 ? -7.218 -2.648 -2.409 1.00 91.75 84 LEU A N 1
ATOM 660 C CA . LEU A 1 84 ? -6.289 -1.889 -3.238 1.00 91.75 84 LEU A CA 1
ATOM 661 C C . LEU A 1 84 ? -7.000 -1.436 -4.522 1.00 91.75 84 LEU A C 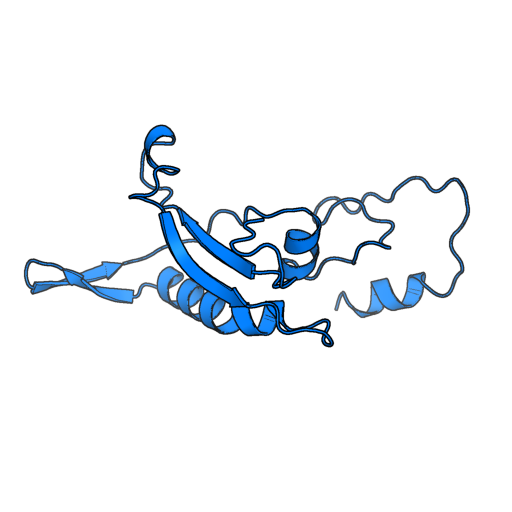1
ATOM 663 O O . LEU A 1 84 ? -7.380 -2.260 -5.347 1.00 91.75 84 LEU A O 1
ATOM 667 N N . MET A 1 85 ? -7.162 -0.122 -4.696 1.00 89.88 85 MET A N 1
ATOM 668 C CA . MET A 1 85 ? -7.883 0.446 -5.847 1.00 89.88 85 MET A CA 1
ATOM 669 C C . MET A 1 85 ? -6.993 0.664 -7.075 1.00 89.88 85 MET A C 1
ATOM 671 O O . MET A 1 85 ? -7.422 0.430 -8.202 1.00 89.88 85 MET A O 1
ATOM 675 N N . CYS A 1 86 ? -5.768 1.159 -6.883 1.00 87.56 86 CYS A N 1
ATOM 676 C CA . CYS A 1 86 ? -4.848 1.446 -7.979 1.00 87.56 86 CYS A CA 1
ATOM 677 C C . CYS A 1 86 ? -3.386 1.340 -7.533 1.00 87.56 86 CYS A C 1
ATOM 679 O O . CYS A 1 86 ? -3.056 1.553 -6.367 1.00 87.56 86 CYS A O 1
ATOM 681 N N . VAL A 1 87 ? -2.509 1.041 -8.493 1.00 86.56 87 VAL A N 1
ATOM 682 C CA . VAL A 1 87 ? -1.053 1.082 -8.325 1.00 86.56 87 VAL A CA 1
ATOM 683 C C . VAL A 1 87 ? -0.523 2.221 -9.187 1.00 86.56 87 VAL A C 1
ATOM 685 O O . VAL A 1 87 ? -0.546 2.140 -10.414 1.00 86.56 87 VAL A O 1
ATOM 688 N N . ALA A 1 88 ? -0.065 3.295 -8.546 1.00 85.25 88 ALA A N 1
ATOM 689 C CA . ALA A 1 88 ? 0.522 4.448 -9.218 1.00 85.25 88 ALA A CA 1
ATOM 690 C C . ALA A 1 88 ? 2.052 4.361 -9.156 1.00 85.25 88 ALA A C 1
ATOM 692 O O . ALA A 1 88 ? 2.646 4.424 -8.084 1.00 85.25 88 ALA A O 1
ATOM 693 N N . CYS A 1 89 ? 2.695 4.199 -10.309 1.00 82.31 89 CYS A N 1
ATOM 694 C CA . CYS A 1 89 ? 4.150 4.160 -10.434 1.00 82.31 89 CYS A CA 1
ATOM 695 C C . CYS A 1 89 ? 4.573 4.616 -11.838 1.00 82.31 89 CYS A C 1
ATOM 697 O O . CYS A 1 89 ? 3.727 4.828 -12.711 1.00 82.31 89 CYS A O 1
ATOM 699 N N . ASP A 1 90 ? 5.874 4.821 -12.049 1.00 79.81 90 ASP A N 1
ATOM 700 C CA . ASP A 1 90 ? 6.392 5.174 -13.370 1.00 79.81 90 ASP A CA 1
ATOM 701 C C . ASP A 1 90 ? 6.256 4.012 -14.375 1.00 79.81 90 ASP A C 1
ATOM 703 O O . ASP A 1 90 ? 5.995 2.859 -14.022 1.00 79.81 90 ASP A O 1
ATOM 707 N N . ILE A 1 91 ? 6.401 4.319 -15.668 1.00 75.31 91 ILE A N 1
ATOM 708 C CA . ILE A 1 91 ? 6.224 3.334 -16.748 1.00 75.31 91 ILE A CA 1
ATOM 709 C C . ILE A 1 91 ? 7.174 2.125 -16.594 1.00 75.31 91 ILE A C 1
ATOM 711 O O . ILE A 1 91 ? 6.733 0.993 -16.807 1.00 75.31 91 ILE A O 1
ATOM 715 N N . PRO A 1 92 ? 8.463 2.290 -16.239 1.00 73.69 92 PRO A N 1
ATOM 716 C CA . PRO A 1 92 ? 9.335 1.145 -15.997 1.00 73.69 92 PRO A CA 1
ATOM 717 C C . PRO A 1 92 ? 8.865 0.250 -14.843 1.00 73.69 92 PRO A C 1
ATOM 719 O O . PRO A 1 92 ? 8.888 -0.974 -14.990 1.00 73.69 92 PRO A O 1
ATOM 722 N N . ALA A 1 93 ? 8.434 0.827 -13.719 1.00 76.44 93 ALA A N 1
ATOM 723 C CA . ALA A 1 93 ? 7.986 0.066 -12.560 1.00 76.44 93 ALA A CA 1
ATOM 724 C C . ALA A 1 93 ? 6.647 -0.627 -12.821 1.00 76.44 93 ALA A C 1
ATOM 726 O O . ALA A 1 93 ? 6.560 -1.828 -12.580 1.00 76.44 93 ALA A O 1
ATOM 727 N N . VAL A 1 94 ? 5.656 0.057 -13.411 1.00 77.38 94 VAL A N 1
ATOM 728 C CA . VAL A 1 94 ? 4.342 -0.543 -13.716 1.00 77.38 94 VAL A CA 1
ATOM 729 C C . VAL A 1 94 ? 4.486 -1.749 -14.642 1.00 77.38 94 VAL A C 1
ATOM 731 O O . VAL A 1 94 ? 3.808 -2.760 -14.495 1.00 77.38 94 VAL A O 1
ATOM 734 N N . ARG A 1 95 ? 5.433 -1.696 -15.585 1.00 75.81 95 ARG A N 1
ATOM 735 C CA . ARG A 1 95 ? 5.693 -2.834 -16.469 1.00 75.81 95 ARG A CA 1
ATOM 736 C C . ARG A 1 95 ? 6.231 -4.039 -15.705 1.00 75.81 95 ARG A C 1
ATOM 738 O O . ARG A 1 95 ? 5.827 -5.155 -16.000 1.00 75.81 95 ARG A O 1
ATOM 745 N N . LYS A 1 96 ? 7.095 -3.827 -14.712 1.00 77.19 96 LYS A N 1
ATOM 746 C CA . LYS A 1 96 ? 7.639 -4.913 -13.887 1.00 77.19 96 LYS A CA 1
ATOM 747 C C . LYS A 1 96 ? 6.612 -5.455 -12.891 1.00 77.19 96 LYS A C 1
ATOM 749 O O . LYS A 1 96 ? 6.533 -6.665 -12.727 1.00 77.19 96 LYS A O 1
ATOM 754 N N . THR A 1 97 ? 5.822 -4.590 -12.254 1.00 76.00 97 THR A N 1
ATOM 755 C CA . THR A 1 97 ? 4.842 -5.003 -11.236 1.00 76.00 97 THR A CA 1
ATOM 756 C C . THR A 1 97 ? 3.659 -5.764 -11.826 1.00 76.00 97 THR A C 1
ATOM 758 O O . THR A 1 97 ? 3.206 -6.731 -11.229 1.00 76.00 97 THR A O 1
ATOM 761 N N . PHE A 1 98 ? 3.195 -5.389 -13.020 1.00 73.88 98 PHE A N 1
ATOM 762 C CA . PHE A 1 98 ? 2.087 -6.066 -13.705 1.00 73.88 98 PHE A CA 1
ATOM 763 C C . PHE A 1 98 ? 2.535 -7.243 -14.592 1.00 73.88 98 PHE A C 1
ATOM 765 O O . PHE A 1 98 ? 1.740 -7.747 -15.383 1.00 73.88 98 PHE A O 1
ATOM 772 N N . GLY A 1 99 ? 3.807 -7.663 -14.523 1.00 67.12 99 GLY A N 1
ATOM 773 C CA . GLY A 1 99 ? 4.338 -8.742 -15.368 1.00 67.12 99 GLY A CA 1
ATOM 774 C C . GLY A 1 99 ? 4.283 -8.428 -16.869 1.00 67.12 99 GLY A C 1
ATOM 775 O O . GLY A 1 99 ? 4.212 -9.328 -17.706 1.00 67.12 99 GLY A O 1
ATOM 776 N N . PHE A 1 100 ? 4.274 -7.144 -17.229 1.00 66.00 100 PHE A N 1
ATOM 777 C CA . PHE A 1 100 ? 4.149 -6.701 -18.606 1.00 66.00 100 PHE A CA 1
ATOM 778 C C . PHE A 1 100 ? 5.499 -6.707 -19.325 1.00 66.00 100 PHE A C 1
ATOM 780 O O . PHE A 1 100 ? 6.568 -6.527 -18.743 1.00 66.00 100 PHE A O 1
ATOM 787 N N . THR A 1 101 ? 5.446 -6.888 -20.643 1.00 62.25 101 THR A N 1
ATOM 788 C CA . THR A 1 101 ? 6.624 -6.916 -21.513 1.00 62.25 101 THR A CA 1
ATOM 789 C C . THR A 1 101 ? 7.509 -5.676 -21.315 1.00 62.25 101 THR A C 1
ATOM 791 O O . THR A 1 101 ? 7.006 -4.549 -21.250 1.00 62.25 101 THR A O 1
ATOM 794 N N . GLY A 1 102 ? 8.825 -5.895 -21.224 1.00 61.84 102 GLY A N 1
ATOM 795 C CA . GLY A 1 102 ? 9.820 -4.872 -20.894 1.00 61.84 102 GLY A CA 1
ATOM 796 C C . GLY A 1 102 ? 9.960 -3.744 -21.926 1.00 61.84 102 GLY A C 1
ATOM 797 O O . GLY A 1 102 ? 9.155 -3.580 -22.841 1.00 61.84 102 GLY A O 1
ATOM 798 N N . TYR A 1 103 ? 11.006 -2.932 -21.774 1.00 59.66 103 TYR A N 1
ATOM 799 C CA . TYR A 1 103 ? 11.257 -1.730 -22.587 1.00 59.66 103 TYR A CA 1
ATOM 800 C C . TYR A 1 103 ? 11.257 -1.982 -24.113 1.00 59.66 103 TYR A C 1
ATOM 802 O O . TYR A 1 103 ? 10.866 -1.106 -24.874 1.00 59.66 103 TYR A O 1
ATOM 810 N N . MET A 1 104 ? 11.593 -3.198 -24.554 1.00 58.81 104 MET A N 1
ATOM 811 C CA . MET A 1 104 ? 11.639 -3.609 -25.968 1.00 58.81 104 MET A CA 1
ATOM 812 C C . MET A 1 104 ? 10.304 -4.126 -26.537 1.00 58.81 104 MET A C 1
ATOM 814 O O . MET A 1 104 ? 10.267 -4.673 -27.637 1.00 58.81 104 MET A O 1
ATOM 818 N N . SER A 1 105 ? 9.200 -3.995 -25.802 1.00 67.50 105 SER A N 1
ATOM 819 C CA . SER A 1 105 ? 7.895 -4.442 -26.284 1.00 67.50 105 SER A CA 1
ATOM 820 C C . SER A 1 105 ? 7.337 -3.558 -27.393 1.00 67.50 105 SER A C 1
ATOM 822 O O . SER A 1 105 ? 7.351 -2.332 -27.289 1.00 67.50 105 SER A O 1
ATOM 824 N N . MET A 1 106 ? 6.727 -4.187 -28.397 1.00 67.56 106 MET A N 1
ATOM 825 C CA . MET A 1 106 ? 5.918 -3.482 -29.393 1.00 67.56 106 MET A CA 1
ATOM 826 C C . MET A 1 106 ? 4.539 -3.077 -28.872 1.00 67.56 106 MET A C 1
ATOM 828 O O . MET A 1 106 ? 3.820 -2.375 -29.574 1.00 67.56 106 MET A O 1
ATOM 832 N N . TYR A 1 107 ? 4.175 -3.470 -27.651 1.00 70.00 107 TYR A N 1
ATOM 833 C CA . TYR A 1 107 ? 2.926 -3.078 -27.014 1.00 70.00 107 TYR A CA 1
ATOM 834 C C . TYR A 1 107 ? 3.153 -1.885 -26.085 1.00 70.00 107 TYR A C 1
ATOM 836 O O . TYR A 1 107 ? 3.940 -1.943 -25.137 1.00 70.00 107 TYR A O 1
ATOM 844 N N . GLY A 1 108 ? 2.448 -0.786 -26.352 1.00 68.31 108 GLY A N 1
ATOM 845 C CA . GLY A 1 108 ? 2.587 0.445 -25.570 1.00 68.31 108 GLY A CA 1
ATOM 846 C C . GLY A 1 108 ? 1.911 0.397 -24.200 1.00 68.31 108 GLY A C 1
ATOM 847 O O . GLY A 1 108 ? 2.240 1.194 -23.324 1.00 68.31 108 GLY A O 1
ATOM 848 N N . CYS A 1 109 ? 0.980 -0.533 -24.005 1.00 70.44 109 CYS A N 1
ATOM 849 C CA . CYS A 1 109 ? -0.035 -0.465 -22.965 1.00 70.44 109 CYS A CA 1
ATOM 850 C C . CYS A 1 109 ? -0.368 -1.862 -22.444 1.00 70.44 109 CYS A C 1
ATOM 852 O O . CYS A 1 109 ? -0.526 -2.796 -23.225 1.00 70.44 109 CYS A O 1
ATOM 854 N N . HI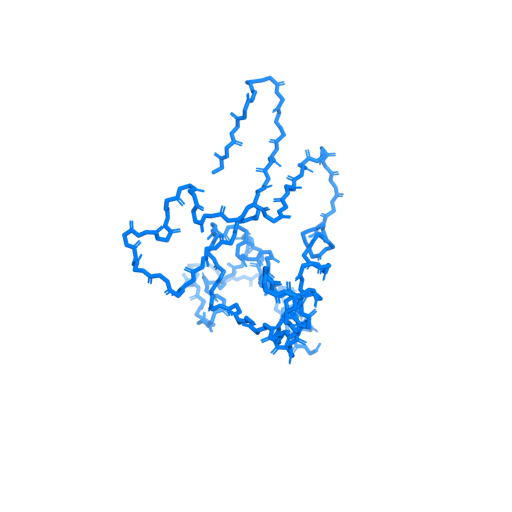S A 1 110 ? -0.474 -1.997 -2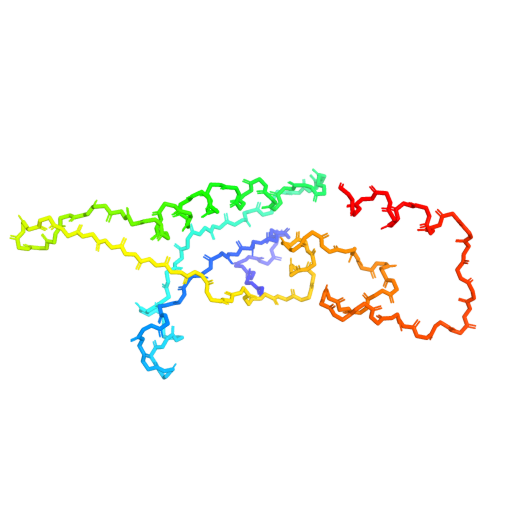1.119 1.00 67.69 110 HIS A N 1
ATOM 855 C CA . HIS A 1 110 ? -0.711 -3.294 -20.482 1.00 67.69 110 HIS A CA 1
ATOM 856 C C . HIS A 1 110 ? -2.145 -3.811 -20.658 1.00 67.69 110 HIS A C 1
ATOM 858 O O . HIS A 1 110 ? -2.353 -5.018 -20.710 1.00 67.69 110 HIS A O 1
ATOM 864 N N . GLN A 1 111 ? -3.109 -2.896 -20.803 1.00 66.75 111 GLN A N 1
ATOM 865 C CA . GLN A 1 111 ? -4.528 -3.205 -21.017 1.00 66.75 111 GLN A CA 1
ATOM 866 C C . GLN A 1 111 ? -4.865 -3.293 -22.504 1.00 66.75 111 GLN A C 1
ATOM 868 O O . GLN A 1 111 ? -5.393 -4.278 -23.012 1.00 66.75 111 GLN A O 1
ATOM 873 N N . CYS A 1 112 ? -4.537 -2.224 -23.218 1.00 68.38 112 CYS A N 1
ATOM 874 C CA . CYS A 1 112 ? -4.782 -2.090 -24.631 1.00 68.38 112 CYS A CA 1
ATOM 875 C C . CYS A 1 112 ? -3.660 -2.797 -25.385 1.00 68.38 112 CYS A C 1
ATOM 877 O O . CYS A 1 112 ? -2.536 -2.310 -25.456 1.00 68.38 112 CYS A O 1
ATOM 879 N N . GLN A 1 113 ? -3.961 -3.965 -25.954 1.00 66.44 113 GLN A N 1
ATOM 880 C CA . GLN A 1 113 ? -3.042 -4.783 -26.759 1.00 66.44 113 GLN A CA 1
ATOM 881 C C . GLN A 1 113 ? -2.649 -4.112 -28.096 1.00 66.44 113 GLN A C 1
ATOM 883 O O . GLN A 1 113 ? -2.367 -4.774 -29.091 1.00 66.44 113 GLN A O 1
ATOM 888 N N . CYS A 1 114 ? -2.633 -2.782 -28.133 1.00 71.81 114 CYS A N 1
ATOM 889 C CA . CYS A 1 114 ? -2.265 -1.964 -29.266 1.00 71.81 114 CYS A CA 1
ATOM 890 C C . CYS A 1 114 ? -0.756 -2.048 -29.493 1.00 71.81 114 CYS A C 1
ATOM 892 O O . CYS A 1 114 ? 0.046 -1.737 -28.606 1.00 71.81 114 CYS A O 1
ATOM 894 N N . GLN A 1 115 ? -0.386 -2.443 -30.707 1.00 72.62 115 GLN A N 1
ATOM 895 C CA . GLN A 1 115 ? 0.997 -2.447 -31.152 1.00 72.62 115 GLN A CA 1
ATOM 896 C C . GLN A 1 115 ? 1.379 -1.077 -31.709 1.00 72.62 115 GLN A C 1
ATOM 898 O O . GLN A 1 115 ? 0.594 -0.431 -32.409 1.00 72.62 115 GLN A O 1
ATOM 903 N N . PHE A 1 116 ? 2.606 -0.640 -31.437 1.00 74.06 116 PHE A N 1
ATOM 904 C CA . PHE A 1 116 ? 3.196 0.467 -32.173 1.00 74.06 116 PHE A CA 1
ATOM 905 C C . PHE A 1 116 ? 3.250 0.094 -33.655 1.00 74.06 116 PHE A C 1
ATOM 907 O O . PHE A 1 116 ? 3.714 -0.988 -34.016 1.00 74.06 116 PHE A O 1
ATOM 914 N N . LYS A 1 117 ? 2.784 0.992 -34.528 1.00 66.94 117 LYS A N 1
ATOM 915 C CA . LYS A 1 117 ? 2.936 0.823 -35.975 1.00 66.94 117 LYS A CA 1
ATOM 916 C C . LYS A 1 117 ? 4.427 0.899 -36.300 1.00 66.94 117 LYS A C 1
ATOM 918 O O . LYS A 1 117 ? 5.003 1.980 -36.361 1.00 66.94 117 LYS A O 1
ATOM 923 N N . THR A 1 118 ? 5.072 -0.248 -36.459 1.00 56.91 118 THR A N 1
ATOM 924 C CA . THR A 1 118 ? 6.475 -0.318 -36.860 1.00 56.91 118 THR A CA 1
ATOM 925 C C . THR A 1 118 ? 6.644 0.144 -38.303 1.00 56.91 118 THR A C 1
ATOM 927 O O . THR A 1 118 ? 5.949 -0.359 -39.182 1.00 56.91 118 THR A O 1
ATOM 930 N N . SER A 1 119 ? 7.626 1.004 -38.587 1.00 50.91 119 SER A N 1
ATOM 931 C CA . SER A 1 119 ? 8.081 1.249 -39.968 1.00 50.91 119 SER A CA 1
ATOM 932 C C . SER A 1 119 ? 8.974 0.123 -40.519 1.00 50.91 119 SER A C 1
ATOM 934 O O . SER A 1 119 ? 9.329 0.144 -41.694 1.00 50.91 119 SER A O 1
ATOM 936 N N . LYS A 1 120 ? 9.338 -0.881 -39.703 1.00 51.31 120 LYS A N 1
ATOM 937 C CA . LYS A 1 120 ? 10.170 -2.034 -40.093 1.00 51.31 120 LYS A CA 1
ATOM 938 C C . LYS A 1 120 ? 9.663 -3.329 -39.441 1.00 51.31 120 LYS A C 1
ATOM 940 O O . LYS A 1 120 ? 9.458 -3.357 -38.232 1.00 51.31 120 LYS A O 1
ATOM 945 N N . LYS A 1 121 ? 9.466 -4.388 -40.240 1.00 40.56 121 LYS A N 1
ATOM 946 C CA . LYS A 1 121 ? 9.005 -5.716 -39.779 1.00 40.56 121 LYS A CA 1
ATOM 947 C C . LYS A 1 121 ? 9.955 -6.294 -38.711 1.00 40.56 121 LYS A C 1
ATOM 949 O O . LYS A 1 121 ? 11.160 -6.312 -38.963 1.00 40.56 121 LYS A O 1
ATOM 954 N N . PRO A 1 122 ? 9.454 -6.802 -37.569 1.00 50.19 122 PRO A N 1
ATOM 955 C CA . PRO A 1 122 ? 10.292 -7.509 -36.606 1.00 50.19 122 PRO A CA 1
ATOM 956 C C . PRO A 1 122 ? 10.671 -8.922 -37.098 1.00 50.19 122 PRO A C 1
ATOM 958 O O . PRO A 1 122 ? 9.897 -9.542 -37.832 1.00 50.19 122 PRO A O 1
ATOM 961 N N . PRO A 1 123 ? 11.848 -9.444 -36.700 1.00 45.06 123 PRO A N 1
ATOM 962 C CA . PRO A 1 123 ? 12.282 -10.800 -37.022 1.00 45.06 123 PRO A CA 1
ATOM 963 C C . PRO A 1 123 ? 11.397 -11.854 -36.338 1.00 45.06 123 PRO A C 1
ATOM 965 O O . PRO A 1 123 ? 10.949 -11.688 -35.202 1.00 45.06 123 PRO A O 1
ATOM 968 N N . SER A 1 124 ? 11.155 -12.954 -37.051 1.00 46.03 124 SER A N 1
ATOM 969 C CA . SER A 1 124 ? 10.175 -14.012 -36.757 1.00 46.03 124 SER A CA 1
ATOM 970 C C . SER A 1 124 ? 10.362 -14.769 -35.433 1.00 46.03 124 SER A C 1
ATOM 972 O O . SER A 1 124 ? 9.459 -15.501 -35.036 1.00 46.03 124 SER A O 1
ATOM 974 N N . SER A 1 125 ? 11.476 -14.590 -34.718 1.00 44.78 125 SER A N 1
ATOM 975 C CA . SER A 1 125 ? 11.762 -15.287 -33.455 1.00 44.78 125 SER A CA 1
ATOM 976 C C . SER A 1 125 ? 11.064 -14.694 -32.222 1.00 44.78 125 SER A C 1
ATOM 978 O O . SER A 1 125 ? 10.881 -15.397 -31.237 1.00 44.78 125 SER A O 1
ATOM 980 N N . ILE A 1 126 ? 10.613 -13.434 -32.263 1.00 52.47 126 ILE A N 1
ATOM 981 C CA . ILE A 1 126 ? 10.035 -12.729 -31.092 1.00 52.47 126 ILE A CA 1
ATOM 982 C C . ILE A 1 126 ? 8.548 -13.091 -30.863 1.00 52.47 126 ILE A C 1
ATOM 984 O O . ILE A 1 126 ? 7.992 -12.896 -29.777 1.00 52.47 126 ILE A O 1
ATOM 988 N N . ILE A 1 127 ? 7.885 -13.643 -31.884 1.00 50.12 127 ILE A N 1
ATOM 989 C CA . ILE A 1 127 ? 6.441 -13.923 -31.859 1.00 50.12 127 ILE A CA 1
ATOM 990 C C . ILE A 1 127 ? 6.114 -15.165 -31.009 1.00 50.12 127 ILE A C 1
ATOM 992 O O . ILE A 1 127 ? 5.063 -15.198 -30.372 1.00 50.12 127 ILE A O 1
ATOM 996 N N . LEU A 1 128 ? 7.005 -16.162 -30.932 1.00 40.97 128 LEU A N 1
ATOM 997 C CA . LEU A 1 128 ? 6.723 -17.397 -30.184 1.00 40.97 128 LEU A CA 1
ATOM 998 C C . LEU A 1 128 ? 6.807 -17.212 -28.656 1.00 40.97 128 LEU A C 1
ATOM 1000 O O . LEU A 1 128 ? 5.961 -17.728 -27.922 1.00 40.97 128 LEU A O 1
ATOM 1004 N N . ASP A 1 129 ? 7.761 -16.422 -28.159 1.00 42.00 129 ASP A N 1
ATOM 1005 C CA . ASP A 1 129 ? 7.972 -16.259 -26.709 1.00 42.00 129 ASP A CA 1
ATOM 1006 C C . ASP A 1 129 ? 6.863 -15.451 -26.022 1.00 42.00 129 ASP A C 1
ATOM 1008 O O . ASP A 1 129 ? 6.575 -15.635 -24.837 1.00 42.00 129 ASP A O 1
ATOM 1012 N N . SER A 1 130 ? 6.196 -14.571 -26.770 1.00 44.38 130 SER A N 1
ATOM 1013 C CA . SER A 1 130 ? 5.128 -13.709 -26.252 1.00 44.38 130 SER A CA 1
ATOM 1014 C C . SER A 1 130 ? 3.759 -14.399 -26.185 1.00 44.38 130 SER A C 1
ATOM 1016 O O . SER A 1 130 ? 2.902 -13.967 -25.411 1.00 44.38 130 SER A O 1
ATOM 1018 N N . ILE A 1 131 ? 3.562 -15.492 -26.931 1.00 44.38 131 ILE A N 1
ATOM 1019 C CA . ILE A 1 131 ? 2.351 -16.326 -26.867 1.00 44.38 131 ILE A CA 1
ATOM 1020 C C . ILE A 1 131 ? 2.476 -17.374 -25.752 1.00 44.38 131 ILE A C 1
ATOM 1022 O O . ILE A 1 131 ? 1.506 -17.644 -25.047 1.00 44.38 131 ILE A O 1
ATOM 1026 N N . THR A 1 132 ? 3.678 -17.913 -25.533 1.00 39.38 132 THR A N 1
ATOM 1027 C CA . THR A 1 132 ? 3.890 -19.041 -24.609 1.00 39.38 132 THR A CA 1
ATOM 1028 C C . THR A 1 132 ? 3.850 -18.630 -23.126 1.00 39.38 132 THR A C 1
ATOM 1030 O O . THR A 1 132 ? 3.502 -19.448 -22.285 1.00 39.38 132 THR A O 1
ATOM 1033 N N . ARG A 1 133 ? 4.107 -17.355 -22.783 1.00 42.41 133 ARG A N 1
ATOM 1034 C CA . ARG A 1 133 ? 3.986 -16.824 -21.400 1.00 42.41 133 ARG A CA 1
ATOM 1035 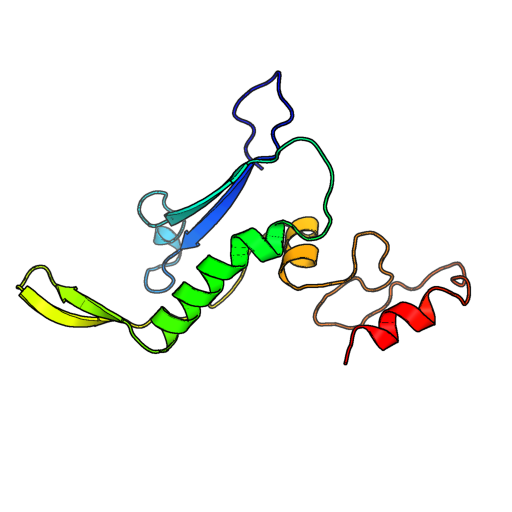C C . ARG A 1 133 ? 2.575 -16.371 -20.985 1.00 42.41 133 ARG A C 1
ATOM 1037 O O . ARG A 1 133 ? 2.416 -15.838 -19.892 1.00 42.41 133 ARG A O 1
ATOM 1044 N N . ARG A 1 134 ? 1.562 -16.510 -21.851 1.00 47.69 134 ARG A N 1
ATOM 1045 C CA . ARG A 1 134 ? 0.162 -16.112 -21.576 1.00 47.69 134 ARG A CA 1
ATOM 1046 C C . ARG A 1 134 ? -0.782 -17.304 -21.332 1.00 47.69 134 ARG A C 1
ATOM 1048 O O . ARG A 1 134 ? -1.985 -17.170 -21.551 1.00 47.69 134 ARG A O 1
ATOM 1055 N N . ARG A 1 135 ? -0.259 -18.453 -20.900 1.00 36.16 135 ARG A N 1
ATOM 1056 C CA . ARG A 1 135 ? -1.055 -19.538 -20.309 1.00 36.16 135 ARG A CA 1
ATOM 1057 C C . ARG A 1 135 ? -0.575 -19.832 -18.904 1.00 36.16 135 ARG A C 1
ATOM 1059 O O . ARG A 1 135 ? 0.661 -19.851 -18.727 1.00 36.16 135 ARG A O 1
#

Sequence (135 aa):
MFQPFDDQTHLSGAIYLSINNLLQSKHLKPENIILVGMMLGLKEAGTDRISYYLEPFVAELIDLYSGVSMTDYRNTQITVRAALMCVACDIPAVRKTFGFTGYMSMYGCHQCQCQFKTSKKPPSSIILDSITRRR

Secondary structure (DSSP, 8-state):
-----SS----EEEEEEE-TTS-HHHHTSGGGEEEEEEEE--SS--TTHHHHHHHHHHHHHHHHHH-EEEE-TTS-EEEE----------HHHHHHHTT---TT-SB--SSS-PBP--SSPPPTTHHHHHHHTT-